Protein AF-A0A924GX43-F1 (afdb_monomer_lite)

Sequence (60 aa):
MKTPLILLASAALLGACASTPPGPRASAQLQPTTGNPTSGSVNFVQTGNKVLISGEVRGL

Radius of gyration: 21.89 Å; chains: 1; bounding box: 56×18×53 Å

Structure (mmCIF, N/CA/C/O backbone):
data_AF-A0A924GX43-F1
#
_entry.id   AF-A0A924GX43-F1
#
loop_
_atom_site.group_PDB
_atom_site.id
_atom_site.type_symbol
_atom_site.label_atom_id
_atom_site.label_alt_id
_atom_site.label_comp_id
_atom_site.label_asym_id
_atom_site.label_entity_id
_atom_site.label_seq_id
_atom_site.pdbx_PDB_ins_code
_atom_site.Cartn_x
_atom_site.Cartn_y
_atom_site.Cartn_z
_atom_site.occupancy
_atom_site.B_iso_or_equiv
_atom_site.auth_seq_id
_atom_site.auth_comp_id
_atom_site.auth_asym_id
_atom_site.auth_atom_id
_atom_site.pdbx_PDB_model_num
ATOM 1 N N . MET A 1 1 ? -36.485 8.634 36.639 1.00 54.47 1 MET A N 1
ATOM 2 C CA . MET A 1 1 ? -35.512 9.490 35.915 1.00 54.47 1 MET A CA 1
ATOM 3 C C . MET A 1 1 ? -34.051 9.027 36.007 1.00 54.47 1 MET A C 1
ATOM 5 O O . MET A 1 1 ? -33.239 9.545 35.260 1.00 54.47 1 MET A O 1
ATOM 9 N N . LYS A 1 2 ? -33.686 8.059 36.866 1.00 59.28 2 LYS A N 1
ATOM 10 C CA . LYS A 1 2 ? -32.288 7.599 37.043 1.00 59.28 2 LYS A CA 1
ATOM 11 C C . LYS A 1 2 ? -31.884 6.439 36.114 1.00 59.28 2 LYS A C 1
ATOM 13 O O . LYS A 1 2 ? -30.721 6.298 35.768 1.00 59.28 2 LYS A O 1
ATOM 18 N N . THR A 1 3 ? -32.858 5.647 35.667 1.00 60.25 3 THR A N 1
ATOM 19 C CA . THR A 1 3 ? -32.688 4.499 34.764 1.00 60.25 3 THR A CA 1
ATOM 20 C C . THR A 1 3 ? -32.129 4.826 33.369 1.00 60.25 3 THR A C 1
ATOM 22 O O . THR A 1 3 ? -31.257 4.084 32.923 1.00 60.25 3 THR A O 1
ATOM 25 N N . PRO A 1 4 ? -32.541 5.908 32.669 1.00 68.38 4 PRO A N 1
ATOM 26 C CA . PRO A 1 4 ? -31.993 6.195 31.339 1.00 68.38 4 PRO A CA 1
ATOM 27 C C . PRO A 1 4 ? -30.529 6.656 31.395 1.00 68.38 4 PRO A C 1
ATOM 29 O O . PRO A 1 4 ? -29.778 6.420 30.455 1.00 68.38 4 PRO A O 1
ATOM 32 N N . LEU A 1 5 ? -30.103 7.256 32.514 1.00 68.62 5 LEU A N 1
ATOM 33 C CA . LEU A 1 5 ? -28.732 7.737 32.702 1.00 68.62 5 LEU A CA 1
ATOM 34 C C . LEU A 1 5 ? -27.726 6.577 32.805 1.00 68.62 5 LEU A C 1
ATOM 36 O O . LEU A 1 5 ? -26.614 6.672 32.296 1.00 68.62 5 LEU A O 1
ATOM 40 N N . ILE A 1 6 ? -28.139 5.466 33.422 1.00 73.19 6 ILE A N 1
ATOM 41 C CA . ILE A 1 6 ? -27.306 4.266 33.583 1.00 73.19 6 ILE A CA 1
ATOM 42 C C . ILE A 1 6 ? -27.093 3.571 32.231 1.00 73.19 6 ILE A C 1
ATOM 44 O O . ILE A 1 6 ? -25.966 3.220 31.901 1.00 73.19 6 ILE A O 1
ATOM 48 N N . LEU A 1 7 ? -28.146 3.448 31.416 1.00 73.38 7 LEU A N 1
ATOM 49 C CA . LEU A 1 7 ? -28.073 2.854 30.074 1.00 73.38 7 LEU A CA 1
ATOM 50 C C . LEU A 1 7 ? -27.129 3.618 29.136 1.00 73.38 7 LEU A C 1
ATOM 52 O O . LEU A 1 7 ? -26.360 3.005 28.394 1.00 73.38 7 LEU A O 1
ATOM 56 N N . LEU A 1 8 ? -27.154 4.951 29.195 1.00 73.69 8 LEU A N 1
ATOM 57 C CA . LEU A 1 8 ? -26.287 5.794 28.371 1.00 73.69 8 LEU A CA 1
ATOM 58 C C . LEU A 1 8 ? -24.808 5.658 28.768 1.00 73.69 8 LEU A C 1
ATOM 60 O O . LEU A 1 8 ? -23.938 5.592 27.900 1.00 73.69 8 LEU A O 1
ATOM 64 N N . ALA A 1 9 ? -24.528 5.561 30.071 1.00 72.06 9 ALA A N 1
ATOM 65 C CA . ALA A 1 9 ? -23.175 5.350 30.578 1.00 72.06 9 ALA A CA 1
ATOM 66 C C . ALA A 1 9 ? -22.605 3.994 30.127 1.00 72.06 9 ALA A C 1
ATOM 68 O O . ALA A 1 9 ? -21.466 3.929 29.668 1.00 72.06 9 ALA A O 1
ATOM 69 N N . SER A 1 10 ? -23.407 2.924 30.179 1.00 69.38 10 SER A N 1
ATOM 70 C CA . SER A 1 10 ? -23.001 1.587 29.726 1.00 69.38 10 SER A CA 1
ATOM 71 C C . SER A 1 10 ? -22.670 1.539 28.230 1.00 69.38 10 SER A C 1
ATOM 73 O O . SER A 1 10 ? -21.688 0.909 27.841 1.00 69.38 10 SER A O 1
ATOM 75 N N . ALA A 1 11 ? -23.443 2.235 27.390 1.00 68.88 11 ALA A N 1
ATOM 76 C CA . ALA A 1 11 ? -23.194 2.305 25.949 1.00 68.88 11 ALA A CA 1
ATOM 77 C C . ALA A 1 11 ? -21.894 3.058 25.604 1.00 68.88 11 ALA A C 1
ATOM 79 O O . ALA A 1 11 ? -21.171 2.655 24.692 1.00 68.88 11 ALA A O 1
ATOM 80 N N . ALA A 1 12 ? -21.555 4.108 26.359 1.00 68.31 12 ALA A N 1
ATOM 81 C CA . ALA A 1 12 ? -20.313 4.859 26.168 1.00 68.31 12 ALA A CA 1
ATOM 82 C C . ALA A 1 12 ? -19.059 4.035 26.524 1.00 68.31 12 ALA A C 1
ATOM 84 O O . ALA A 1 12 ? -18.052 4.111 25.823 1.00 68.31 12 ALA A O 1
ATOM 85 N N . LEU A 1 13 ? -19.132 3.203 27.571 1.00 67.38 13 LEU A N 1
ATOM 86 C CA . LEU A 1 13 ? -18.035 2.321 27.996 1.00 67.38 13 LEU A CA 1
ATOM 87 C C . LEU A 1 13 ? -17.715 1.234 26.953 1.00 67.38 13 LEU A C 1
ATOM 89 O O . LEU A 1 13 ? -16.551 0.902 26.750 1.00 67.38 13 LEU A O 1
ATOM 93 N N . LEU A 1 14 ? -18.728 0.714 26.253 1.00 66.88 14 LEU A N 1
ATOM 94 C CA . LEU A 1 14 ? -18.555 -0.303 25.206 1.00 66.88 14 LEU A CA 1
ATOM 95 C C . LEU A 1 14 ? -17.910 0.264 23.927 1.00 66.88 14 LEU A C 1
ATOM 97 O O . LEU A 1 14 ? -17.157 -0.438 23.252 1.00 66.88 14 LEU A O 1
ATOM 101 N N . GLY A 1 15 ? -18.154 1.540 23.608 1.00 63.69 15 GLY A N 1
ATOM 102 C CA . GLY A 1 15 ? -17.557 2.211 22.446 1.00 63.69 15 GLY A CA 1
ATOM 103 C C . GLY A 1 15 ? -16.037 2.391 22.544 1.00 63.69 15 GLY A C 1
ATOM 104 O O . GLY A 1 15 ? -15.355 2.417 21.520 1.00 63.69 15 GLY A O 1
ATOM 105 N N . ALA A 1 16 ? -15.490 2.437 23.762 1.00 61.16 16 ALA A N 1
ATOM 106 C CA . ALA A 1 16 ? -14.053 2.581 24.000 1.00 61.16 16 ALA A CA 1
ATOM 107 C C . ALA A 1 16 ? -13.243 1.318 23.643 1.00 61.16 16 ALA A C 1
ATOM 109 O O . ALA A 1 16 ? -12.057 1.413 23.340 1.00 61.16 16 ALA A O 1
ATOM 110 N N . CYS A 1 17 ? -13.863 0.133 23.621 1.00 61.53 17 CYS A N 1
ATOM 111 C CA . CYS A 1 17 ? -13.194 -1.098 23.183 1.00 61.53 17 CYS A CA 1
ATOM 112 C C . CYS A 1 17 ? -13.166 -1.255 21.653 1.00 61.53 17 CYS A C 1
ATOM 114 O O . CYS A 1 17 ? -12.348 -2.010 21.135 1.00 61.53 17 CYS A O 1
ATOM 116 N N . ALA A 1 18 ? -14.042 -0.551 20.926 1.00 62.09 18 ALA A N 1
ATOM 117 C CA . ALA A 1 18 ? -14.100 -0.591 19.464 1.00 62.09 18 ALA A CA 1
ATOM 118 C C . ALA A 1 18 ? -13.188 0.452 18.795 1.00 62.09 18 ALA A C 1
ATOM 120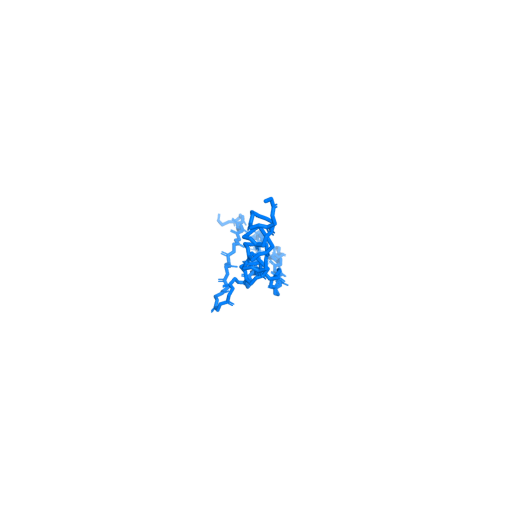 O O . ALA A 1 18 ? -12.909 0.348 17.598 1.00 62.09 18 ALA A O 1
ATOM 121 N N . SER A 1 19 ? -12.690 1.444 19.543 1.00 62.31 19 SER A N 1
ATOM 122 C CA . SER A 1 19 ? -11.682 2.369 19.033 1.00 62.31 19 SER A CA 1
ATOM 123 C C . SER A 1 19 ? -10.347 1.638 18.917 1.00 62.31 19 SER A C 1
ATOM 125 O O . SER A 1 19 ? -9.580 1.565 19.875 1.00 62.31 19 SER A O 1
ATOM 127 N N . THR A 1 20 ? -10.080 1.069 17.742 1.00 65.62 20 THR A N 1
ATOM 128 C CA . THR A 1 20 ? -8.754 0.543 17.409 1.00 65.62 20 THR A CA 1
ATOM 129 C C . THR A 1 20 ? -7.781 1.724 17.409 1.00 65.62 20 THR A C 1
ATOM 131 O O . THR A 1 20 ? -7.955 2.631 16.589 1.00 65.62 20 THR A O 1
ATOM 134 N N . PRO A 1 21 ? -6.787 1.765 18.316 1.00 66.94 21 PRO A N 1
ATOM 135 C CA . PRO A 1 21 ? -5.763 2.797 18.278 1.00 66.94 21 PRO A CA 1
ATOM 136 C C . PRO A 1 21 ? -5.076 2.764 16.908 1.00 66.94 21 PRO A C 1
ATOM 138 O O . PRO A 1 21 ? -4.864 1.666 16.383 1.00 66.94 21 PRO A O 1
ATOM 141 N N . PRO A 1 22 ? -4.731 3.919 16.309 1.00 68.75 22 PRO A N 1
ATOM 142 C CA . PRO A 1 22 ? -3.987 3.934 15.057 1.00 68.75 22 PRO A CA 1
ATOM 143 C C . PRO A 1 22 ? -2.729 3.072 15.209 1.00 68.75 22 PRO A C 1
ATOM 145 O O . PRO A 1 22 ? -1.886 3.326 16.070 1.00 68.75 22 PRO A O 1
ATOM 148 N N . GLY A 1 23 ? -2.663 2.002 14.416 1.00 76.75 23 GLY A N 1
ATOM 149 C CA . GLY A 1 23 ? -1.585 1.026 14.477 1.00 76.75 23 GLY A CA 1
ATOM 150 C C . GLY A 1 23 ? -0.273 1.570 13.900 1.00 76.75 23 GLY A C 1
ATOM 151 O O . GLY A 1 23 ? -0.246 2.654 13.306 1.00 76.75 23 GLY A O 1
ATOM 152 N N . PRO A 1 24 ? 0.827 0.811 14.040 1.00 86.00 24 PRO A N 1
ATOM 153 C CA . PRO A 1 24 ? 2.094 1.125 13.397 1.00 86.00 24 PRO A CA 1
ATOM 154 C C . PRO A 1 24 ? 1.921 1.420 11.904 1.00 86.00 24 PRO A C 1
ATOM 156 O O . PRO A 1 24 ? 1.210 0.708 11.186 1.00 86.00 24 PRO A O 1
ATOM 159 N N . ARG A 1 25 ? 2.593 2.479 11.445 1.00 88.81 25 ARG A N 1
ATOM 160 C CA . ARG A 1 25 ? 2.616 2.895 10.042 1.00 88.81 25 ARG A CA 1
ATOM 161 C C . ARG A 1 25 ? 4.048 2.983 9.535 1.00 88.81 25 ARG A C 1
ATOM 163 O O . ARG A 1 25 ? 4.912 3.506 10.236 1.00 88.81 25 ARG A O 1
ATOM 170 N N . ALA A 1 26 ? 4.276 2.510 8.317 1.00 92.50 26 ALA A N 1
ATOM 171 C CA . ALA A 1 26 ? 5.546 2.644 7.615 1.00 92.50 26 ALA A CA 1
ATOM 172 C C . ALA A 1 26 ? 5.304 3.111 6.177 1.00 92.50 26 ALA A C 1
ATOM 174 O O . ALA A 1 26 ? 4.274 2.797 5.583 1.00 92.50 26 ALA A O 1
ATOM 175 N N . SER A 1 27 ? 6.257 3.850 5.619 1.00 92.31 27 SER A N 1
ATOM 176 C CA . SER A 1 27 ? 6.232 4.296 4.227 1.00 92.31 27 SER A CA 1
ATOM 177 C C . SER A 1 27 ? 7.566 3.988 3.562 1.00 92.31 27 SER A C 1
ATOM 179 O O . SER A 1 27 ? 8.619 4.256 4.138 1.00 92.31 27 SER A O 1
ATOM 181 N N . ALA A 1 28 ? 7.518 3.457 2.346 1.00 94.69 28 ALA A N 1
ATOM 182 C CA . ALA A 1 28 ? 8.672 3.242 1.489 1.00 94.69 28 ALA A CA 1
ATOM 183 C C . ALA A 1 28 ? 8.526 4.109 0.235 1.00 94.69 28 ALA A C 1
ATOM 185 O O . ALA A 1 28 ? 7.555 3.966 -0.510 1.00 94.69 28 ALA A O 1
ATOM 186 N N . GLN A 1 29 ? 9.488 5.001 -0.002 1.00 94.31 29 GLN A N 1
ATOM 187 C CA . GLN A 1 29 ? 9.598 5.724 -1.266 1.00 94.31 29 GLN A CA 1
ATOM 188 C C . GLN A 1 29 ? 10.462 4.933 -2.246 1.00 94.31 29 GLN A C 1
ATOM 190 O O . GLN A 1 29 ? 11.579 4.535 -1.924 1.00 94.31 29 GLN A O 1
ATOM 195 N N . LEU A 1 30 ? 9.952 4.761 -3.462 1.00 93.50 30 LEU A N 1
ATOM 196 C CA . LEU A 1 30 ? 10.710 4.266 -4.602 1.00 93.50 30 LEU A CA 1
ATOM 197 C C . LEU A 1 30 ? 11.309 5.483 -5.309 1.00 93.50 30 LEU A C 1
ATOM 199 O O . LEU A 1 30 ? 10.584 6.254 -5.947 1.00 93.50 30 LEU A O 1
ATOM 203 N N . GLN A 1 31 ? 12.619 5.681 -5.154 1.00 93.56 31 GLN A N 1
ATOM 204 C CA . GLN A 1 31 ? 13.343 6.698 -5.909 1.00 93.56 31 GLN A CA 1
ATOM 205 C C . GLN A 1 31 ? 13.783 6.154 -7.275 1.00 93.56 31 GLN A C 1
ATOM 207 O O . GLN A 1 31 ? 14.253 5.016 -7.346 1.00 93.56 31 GLN A O 1
ATOM 212 N N . PRO A 1 32 ? 13.699 6.979 -8.333 1.00 91.56 32 PRO A N 1
ATOM 213 C CA . PRO A 1 32 ? 14.322 6.673 -9.612 1.00 91.56 32 PRO A CA 1
ATOM 214 C C . PRO A 1 32 ? 15.810 6.369 -9.455 1.00 91.56 32 PRO A C 1
ATOM 216 O O . PRO A 1 32 ? 16.512 7.021 -8.678 1.00 91.56 32 PRO A O 1
ATOM 219 N N . THR A 1 33 ? 16.305 5.425 -10.248 1.00 92.38 33 THR A N 1
ATOM 220 C CA . THR A 1 33 ? 17.732 5.093 -10.324 1.00 92.38 33 THR A CA 1
ATOM 221 C C . THR A 1 33 ? 18.265 5.383 -11.721 1.00 92.38 33 THR A C 1
ATOM 223 O O . THR A 1 33 ? 17.504 5.522 -12.680 1.00 92.38 33 THR A O 1
ATOM 226 N N . THR A 1 34 ? 19.587 5.456 -11.881 1.00 92.06 34 THR A N 1
ATOM 227 C CA . THR A 1 34 ? 20.199 5.619 -13.207 1.00 92.06 34 THR A CA 1
ATOM 228 C C . THR A 1 34 ? 19.729 4.499 -14.140 1.00 92.06 34 THR A C 1
ATOM 230 O O . THR A 1 34 ? 19.937 3.324 -13.849 1.00 92.06 34 THR A O 1
ATOM 233 N N . GLY A 1 35 ? 19.065 4.862 -15.241 1.00 91.00 35 GLY A N 1
ATOM 234 C CA . GLY A 1 35 ? 18.507 3.911 -16.209 1.00 91.00 35 GLY A CA 1
ATOM 235 C C . GLY A 1 35 ? 17.107 3.370 -15.887 1.00 91.00 35 GLY A C 1
ATOM 236 O O . GLY A 1 35 ? 16.576 2.615 -16.695 1.00 91.00 35 GLY A O 1
ATOM 237 N N . ASN A 1 36 ? 16.484 3.762 -14.768 1.00 89.88 36 ASN A 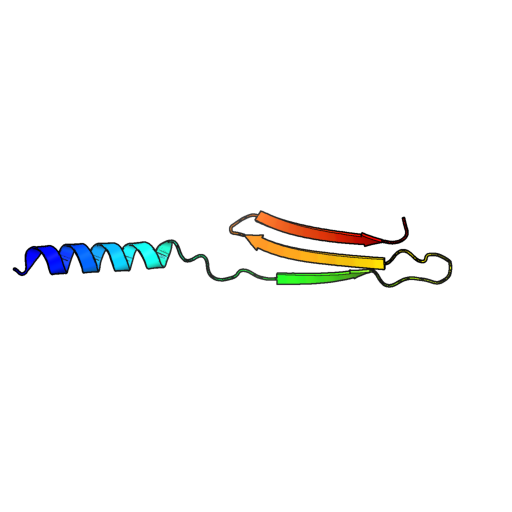N 1
ATOM 238 C CA . ASN A 1 36 ? 15.101 3.405 -14.444 1.00 89.88 36 ASN A CA 1
ATOM 239 C C . ASN A 1 36 ? 14.329 4.619 -13.880 1.00 89.88 36 ASN A C 1
ATOM 241 O O . ASN A 1 36 ? 14.569 5.011 -12.734 1.00 89.88 36 ASN A O 1
ATOM 245 N N . PRO A 1 37 ? 13.381 5.205 -14.640 1.00 90.00 37 PRO A N 1
ATOM 246 C CA . PRO A 1 37 ? 12.585 6.344 -14.182 1.00 90.00 37 PRO A CA 1
ATOM 247 C C . PRO A 1 37 ? 11.457 5.951 -13.214 1.00 90.00 37 PRO A C 1
ATOM 249 O O . PRO A 1 37 ? 10.709 6.829 -12.775 1.00 90.00 37 PRO A O 1
ATOM 252 N N . THR A 1 38 ? 11.305 4.659 -12.897 1.00 94.00 38 THR A N 1
ATOM 253 C CA . THR A 1 38 ? 10.241 4.175 -12.015 1.00 94.00 38 THR A CA 1
ATOM 254 C C . THR A 1 38 ? 10.319 4.877 -10.667 1.00 94.00 38 THR A C 1
ATOM 256 O O . THR A 1 38 ? 11.351 4.888 -9.999 1.00 94.00 38 THR A O 1
ATOM 259 N N . SER A 1 39 ? 9.197 5.450 -10.259 1.00 93.44 39 SER A N 1
ATOM 260 C CA . SER A 1 39 ? 9.040 6.138 -8.983 1.00 93.44 39 SER A CA 1
ATOM 261 C C . SER A 1 39 ? 7.726 5.743 -8.340 1.00 93.44 39 SER A C 1
ATOM 263 O O . SER A 1 39 ? 6.807 5.259 -9.000 1.00 93.44 39 SER A O 1
ATOM 265 N N . GLY A 1 40 ? 7.619 5.931 -7.032 1.00 94.25 40 GLY A N 1
ATOM 266 C CA . GLY A 1 40 ? 6.413 5.535 -6.330 1.00 94.25 40 GLY A CA 1
ATOM 267 C C . GLY A 1 40 ? 6.509 5.657 -4.826 1.00 94.25 40 GLY A C 1
ATOM 268 O O . GLY A 1 40 ? 7.530 6.045 -4.259 1.00 94.25 40 GLY A O 1
ATOM 269 N N . SER A 1 41 ? 5.411 5.311 -4.177 1.00 95.12 41 SER A N 1
ATOM 270 C CA . SER A 1 41 ? 5.300 5.306 -2.727 1.00 95.12 41 SER A CA 1
ATOM 271 C C . SER A 1 41 ? 4.438 4.134 -2.310 1.00 95.12 41 SER A C 1
ATOM 273 O O . SER A 1 41 ? 3.3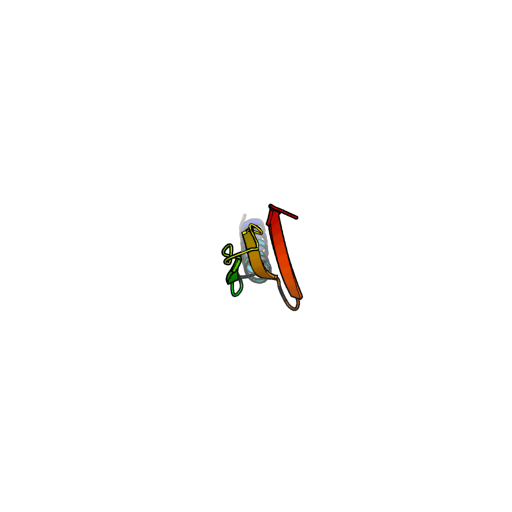81 3.912 -2.895 1.00 95.12 41 SER A O 1
ATOM 275 N N . VAL A 1 42 ? 4.865 3.413 -1.280 1.00 95.62 42 VAL A N 1
ATOM 276 C CA . VAL A 1 42 ? 4.108 2.317 -0.676 1.00 95.62 42 VAL A CA 1
ATOM 277 C C . VAL A 1 42 ? 3.942 2.600 0.808 1.00 95.62 42 VAL A C 1
ATOM 279 O O . VAL A 1 42 ? 4.910 2.860 1.515 1.00 95.62 42 VAL A O 1
ATOM 282 N N . ASN A 1 43 ? 2.706 2.549 1.275 1.00 94.88 43 ASN A N 1
ATOM 283 C CA . ASN A 1 43 ? 2.308 2.747 2.653 1.00 94.88 43 ASN A CA 1
ATOM 284 C C . ASN A 1 43 ? 1.843 1.422 3.248 1.00 94.88 43 ASN A C 1
ATOM 286 O O . ASN A 1 43 ? 1.083 0.672 2.635 1.00 94.88 43 ASN A O 1
ATOM 290 N N . PHE A 1 44 ? 2.270 1.180 4.478 1.00 94.31 44 PHE A N 1
ATOM 291 C CA . PHE A 1 44 ? 1.936 0.013 5.274 1.00 94.31 44 PHE A CA 1
ATOM 292 C C . PHE A 1 44 ? 1.233 0.504 6.531 1.00 94.31 44 PHE A C 1
ATOM 294 O O . PHE A 1 44 ? 1.808 1.274 7.302 1.00 94.31 44 PHE A O 1
ATOM 301 N N . VAL A 1 45 ? -0.009 0.076 6.737 1.00 92.31 45 VAL A N 1
ATOM 302 C CA . VAL A 1 45 ? -0.809 0.455 7.904 1.00 92.31 45 VAL A CA 1
ATOM 303 C C . VAL A 1 45 ? -1.302 -0.805 8.588 1.00 92.31 45 VAL A C 1
ATOM 305 O O . VAL A 1 45 ? -2.063 -1.584 8.009 1.00 92.31 45 VAL A O 1
ATOM 308 N N . GLN A 1 46 ? -0.883 -1.020 9.833 1.00 89.19 46 GLN A N 1
ATOM 309 C CA . GLN A 1 46 ? -1.391 -2.142 10.608 1.00 89.19 46 GLN A CA 1
ATOM 310 C C . GLN A 1 46 ? -2.858 -1.904 10.987 1.00 89.19 46 GLN A C 1
ATOM 312 O O . GLN A 1 46 ? -3.205 -0.907 11.616 1.00 89.19 46 GLN A O 1
ATOM 317 N N . THR A 1 47 ? -3.715 -2.848 10.607 1.00 86.56 47 THR A N 1
ATOM 318 C CA . THR A 1 47 ? -5.146 -2.878 10.917 1.00 86.56 47 THR A CA 1
ATOM 319 C C . THR A 1 47 ? -5.457 -4.212 11.594 1.00 86.56 47 THR A C 1
ATOM 321 O O . THR A 1 47 ? -5.579 -5.251 10.940 1.00 86.56 47 THR A O 1
ATOM 324 N N . GLY A 1 48 ? -5.526 -4.208 12.929 1.00 84.06 48 GLY A N 1
ATOM 325 C CA . GLY A 1 48 ? -5.658 -5.430 13.728 1.00 84.06 48 GLY A CA 1
ATOM 326 C C . GLY A 1 48 ? -4.477 -6.389 13.51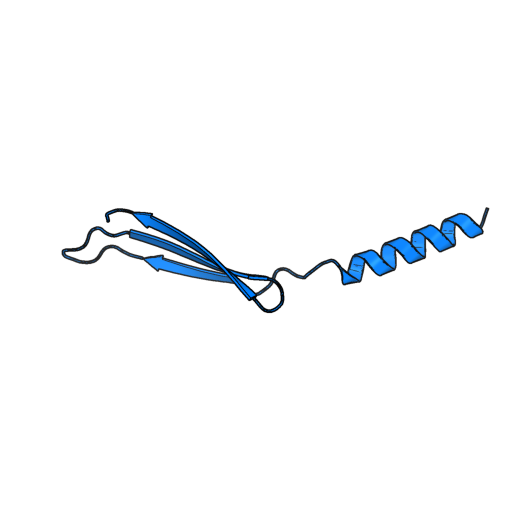9 1.00 84.06 48 GLY A C 1
ATOM 327 O O . GLY A 1 48 ? -3.322 -6.015 13.724 1.00 84.06 48 GLY A O 1
ATOM 328 N N . ASN A 1 49 ? -4.773 -7.615 13.070 1.00 85.75 49 ASN A N 1
ATOM 329 C CA . ASN A 1 49 ? -3.785 -8.672 12.790 1.00 85.75 49 ASN A CA 1
ATOM 330 C C . ASN A 1 49 ? -3.319 -8.707 11.323 1.00 85.75 49 ASN A C 1
ATOM 332 O O . ASN A 1 49 ? -2.740 -9.696 10.873 1.00 85.75 49 ASN A O 1
ATOM 336 N N . LYS A 1 50 ? -3.634 -7.672 10.541 1.00 87.62 50 LYS A N 1
ATOM 337 C CA . LYS A 1 50 ? -3.265 -7.567 9.126 1.00 87.62 50 LYS A CA 1
ATOM 338 C C . LYS A 1 50 ? -2.568 -6.239 8.866 1.00 87.62 50 LYS A C 1
ATOM 340 O O . LYS A 1 50 ? -2.722 -5.282 9.622 1.00 87.62 50 LYS A O 1
ATOM 345 N N . VAL A 1 51 ? -1.827 -6.177 7.768 1.00 92.12 51 VAL A N 1
ATOM 346 C CA . VAL A 1 51 ? -1.244 -4.936 7.256 1.00 92.12 51 VAL A CA 1
ATOM 347 C C . VAL A 1 51 ? -1.960 -4.593 5.959 1.00 92.12 51 VAL A C 1
ATOM 349 O O . VAL A 1 51 ? -1.967 -5.391 5.023 1.00 92.12 51 VAL A O 1
ATOM 352 N N . LEU A 1 52 ? -2.586 -3.419 5.920 1.00 91.31 52 LEU A N 1
ATOM 353 C CA . LEU A 1 52 ? -3.091 -2.832 4.690 1.00 91.31 52 LEU A CA 1
ATOM 354 C C . LEU A 1 52 ? -1.910 -2.202 3.956 1.00 91.31 52 LEU A C 1
ATOM 356 O O . LEU A 1 52 ? -1.214 -1.353 4.516 1.00 91.31 52 LEU A O 1
ATOM 360 N N . ILE A 1 53 ? -1.701 -2.627 2.714 1.00 93.75 53 ILE A N 1
ATOM 361 C CA . ILE A 1 53 ? -0.649 -2.110 1.845 1.00 93.75 53 ILE A CA 1
ATOM 362 C C . ILE A 1 53 ? -1.329 -1.314 0.741 1.00 93.75 53 ILE A C 1
ATOM 364 O O . ILE A 1 53 ? -2.152 -1.855 0.003 1.00 93.75 53 ILE A O 1
ATOM 368 N N . SER A 1 54 ? -1.001 -0.033 0.634 1.00 93.81 54 SER A N 1
ATOM 369 C CA . SER A 1 54 ? -1.451 0.821 -0.461 1.00 93.81 54 SER A CA 1
ATOM 370 C C . SER A 1 54 ? -0.246 1.472 -1.107 1.00 93.81 54 SER A C 1
ATOM 372 O O . SER A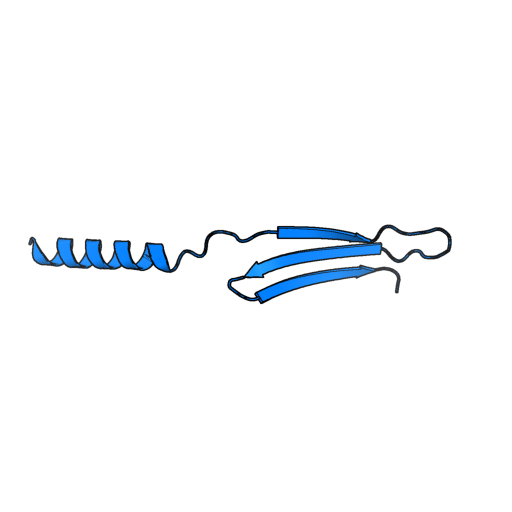 1 54 ? 0.669 1.913 -0.420 1.00 93.81 54 SER A O 1
ATOM 374 N N . GLY A 1 55 ? -0.206 1.518 -2.431 1.00 92.62 55 GLY A N 1
ATOM 375 C CA . GLY A 1 55 ? 0.925 2.118 -3.112 1.00 92.62 55 GLY A CA 1
ATOM 376 C C . GLY A 1 55 ? 0.598 2.546 -4.523 1.00 92.62 55 GLY A C 1
ATOM 377 O O . GLY A 1 55 ? -0.301 2.006 -5.161 1.00 92.62 55 GLY A O 1
ATOM 378 N N . GLU A 1 56 ? 1.350 3.535 -4.979 1.00 94.31 56 GLU A N 1
ATOM 379 C CA . GLU A 1 56 ? 1.314 4.039 -6.340 1.00 94.31 56 GLU A CA 1
ATOM 380 C C . GLU A 1 56 ? 2.695 3.840 -6.957 1.00 94.31 56 GLU A C 1
ATOM 382 O O . GLU A 1 56 ? 3.712 4.159 -6.335 1.00 94.31 56 GLU A O 1
ATOM 387 N N . VAL A 1 57 ? 2.718 3.314 -8.179 1.00 93.88 57 VAL A N 1
ATOM 388 C CA . VAL A 1 57 ? 3.933 3.135 -8.971 1.00 93.88 57 VAL A CA 1
ATOM 389 C C . VAL A 1 57 ? 3.722 3.81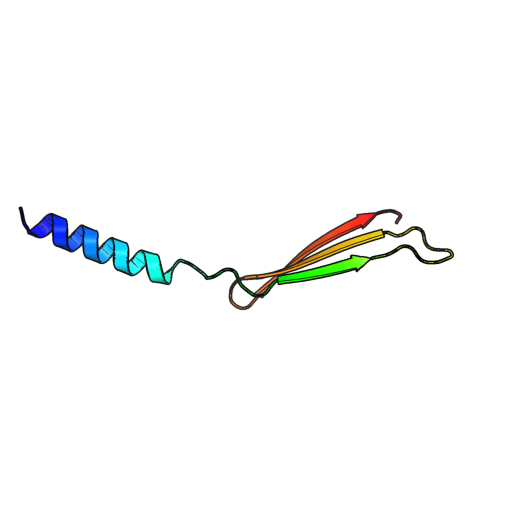9 -10.314 1.00 93.88 57 VAL A C 1
ATOM 391 O O . VAL A 1 57 ? 2.685 3.648 -10.953 1.00 93.88 57 VAL A O 1
ATOM 394 N N . ARG A 1 58 ? 4.699 4.624 -10.719 1.00 92.75 58 ARG A N 1
ATOM 395 C CA . ARG A 1 58 ? 4.699 5.437 -11.936 1.00 92.75 58 ARG A CA 1
ATOM 396 C C . ARG A 1 58 ? 5.961 5.157 -12.740 1.00 92.75 58 ARG A C 1
ATOM 398 O O . ARG A 1 58 ? 7.007 4.889 -12.156 1.00 92.75 58 ARG A O 1
ATOM 405 N N . GLY A 1 59 ? 5.876 5.306 -14.061 1.00 87.75 59 GLY A N 1
ATOM 406 C CA . GLY A 1 59 ? 7.018 5.103 -14.962 1.00 87.75 59 GLY A CA 1
ATOM 407 C C . GLY A 1 59 ? 7.296 3.638 -15.303 1.00 87.75 59 GLY A C 1
ATOM 408 O O . GLY A 1 59 ? 8.439 3.317 -15.619 1.00 87.75 59 GLY A O 1
ATOM 409 N N . LEU A 1 60 ? 6.264 2.790 -15.200 1.00 78.06 60 LEU A N 1
ATOM 410 C CA . LEU A 1 60 ? 6.250 1.417 -15.710 1.00 78.06 60 LEU A CA 1
ATOM 411 C C . LEU A 1 60 ? 6.082 1.384 -17.233 1.00 78.06 60 LEU A C 1
ATOM 413 O O . LEU A 1 60 ? 5.405 2.300 -17.759 1.00 78.06 60 LEU A O 1
#

Secondary structure (DSSP, 8-state):
--HHHHHHHHHHHHHHHH--PPPPEEEEEE--BTTB--EEEEEEEEETTEEEEEEEEE--

pLDDT: mean 81.88, std 12.78, range [54.47, 95.62]

Foldseek 3Di:
DVVVVVVVVVVVVVVVVVPDDFADKDKDWDPADVVARKTKMWIWTDDPPDTDIDMDIPRD